Protein AF-A0A7X8DSH7-F1 (afdb_monomer_lite)

pLDDT: mean 78.54, std 23.33, range [28.12, 97.62]

Foldseek 3Di:
DPVVVVVVVVVVVVLVVVCVVQVAWDWDDDPPDTDTDGPSVVVVVVVVVVVVVVCVVVVVVVVVVVVVVVVVVVVVVVVVVVVVVVVVVVVVVVVVDPDDDDDDDPDDDDDDDDDDDDDDDDDDDD

Secondary structure (DSSP, 8-state):
--HHHHHHHHHHHHHHHHHHHT--EEEEEETTEEEEEEHHHHHHHHHHHHHHHHHHHHHHHHHHHHHHHHHHHHHHHHHHHHHHHHHHHHHHHHHHS---S-------------------------

Sequence (126 aa):
MNKKIILLLLFALFIAIFSIQNASPVLIRLLFWDFEIYLVLIVLGAIVFGAILMALVTSLSSFRLNKEIRMEKKEKEELLNEVEELKVLLAKYREETPASAEEEKVNENDSTEDSNTSEQELKEEE

Structure (mmCIF, N/CA/C/O backbone):
data_AF-A0A7X8DSH7-F1
#
_entry.id   AF-A0A7X8DSH7-F1
#
loop_
_atom_site.group_PDB
_atom_site.id
_atom_site.type_symbol
_atom_site.label_atom_id
_atom_site.label_alt_id
_atom_site.label_comp_id
_atom_site.label_asym_id
_atom_site.label_entity_id
_atom_site.label_seq_id
_atom_site.pdbx_PDB_ins_code
_atom_site.Cartn_x
_atom_site.Cartn_y
_atom_site.Cartn_z
_atom_site.occupancy
_atom_site.B_iso_or_equiv
_atom_site.auth_seq_id
_atom_site.auth_comp_id
_atom_site.auth_asym_id
_atom_site.auth_atom_id
_atom_site.pdbx_PDB_model_num
ATOM 1 N N . MET A 1 1 ? 14.515 -20.299 13.611 1.00 68.06 1 MET A N 1
ATOM 2 C CA . MET A 1 1 ? 14.983 -19.494 12.459 1.00 68.06 1 MET A CA 1
ATOM 3 C C . MET A 1 1 ? 13.812 -18.694 11.904 1.00 68.06 1 MET A C 1
ATOM 5 O O . MET A 1 1 ? 12.765 -19.280 11.644 1.00 68.06 1 MET A O 1
ATOM 9 N N . ASN A 1 2 ? 13.955 -17.376 11.757 1.00 85.25 2 ASN A N 1
ATOM 10 C CA . ASN A 1 2 ? 12.883 -16.499 11.279 1.00 85.25 2 ASN A CA 1
ATOM 11 C C . ASN A 1 2 ? 12.660 -16.717 9.779 1.00 85.25 2 ASN A C 1
ATOM 13 O O . ASN A 1 2 ? 13.209 -15.990 8.956 1.00 85.25 2 ASN A O 1
ATOM 17 N N . LYS A 1 3 ? 11.847 -17.721 9.424 1.00 92.31 3 LYS A N 1
ATOM 18 C CA . LYS A 1 3 ? 11.519 -18.071 8.029 1.00 92.31 3 LYS A CA 1
ATOM 19 C C . LYS A 1 3 ? 11.048 -16.852 7.223 1.00 92.31 3 LYS A C 1
ATOM 21 O O . LYS A 1 3 ? 11.354 -16.761 6.046 1.00 92.31 3 LYS A O 1
ATOM 26 N N . LYS A 1 4 ? 10.401 -15.883 7.887 1.00 94.06 4 LYS A N 1
ATOM 27 C CA . LYS A 1 4 ? 9.996 -14.584 7.326 1.00 94.06 4 LYS A CA 1
ATOM 28 C C . LYS A 1 4 ? 11.163 -13.801 6.715 1.00 94.06 4 LYS A C 1
ATOM 30 O O . LYS A 1 4 ? 11.017 -13.299 5.613 1.00 94.06 4 LYS A O 1
ATOM 35 N N . ILE A 1 5 ? 12.310 -13.729 7.399 1.00 94.94 5 ILE A N 1
ATOM 36 C CA . ILE A 1 5 ? 13.489 -12.989 6.914 1.00 94.94 5 ILE A CA 1
ATOM 37 C C . ILE A 1 5 ? 14.072 -13.681 5.682 1.00 94.94 5 ILE A C 1
ATOM 39 O O . ILE A 1 5 ? 14.347 -13.018 4.689 1.00 94.94 5 ILE A O 1
ATOM 43 N N . ILE A 1 6 ? 14.194 -15.014 5.723 1.00 95.38 6 ILE A N 1
ATOM 44 C CA . ILE A 1 6 ? 14.639 -15.804 4.567 1.00 95.38 6 ILE A CA 1
ATOM 45 C C . ILE A 1 6 ? 13.700 -15.574 3.371 1.00 95.38 6 ILE A C 1
ATOM 47 O O . ILE A 1 6 ? 14.176 -15.335 2.265 1.00 95.38 6 ILE A O 1
ATOM 51 N N . LEU A 1 7 ? 12.380 -15.595 3.591 1.00 95.38 7 LEU A N 1
ATOM 52 C CA . LEU A 1 7 ? 11.387 -15.357 2.539 1.00 95.38 7 LEU A CA 1
ATOM 53 C C . LEU A 1 7 ? 11.499 -13.942 1.954 1.00 95.38 7 LEU A C 1
ATOM 55 O O . LEU A 1 7 ? 11.441 -13.775 0.740 1.00 95.38 7 LEU A O 1
ATOM 59 N N . LEU A 1 8 ? 11.691 -12.933 2.811 1.00 95.56 8 LEU A N 1
ATOM 60 C CA . LEU A 1 8 ? 11.835 -11.536 2.399 1.00 95.56 8 LEU A CA 1
ATOM 61 C C . LEU A 1 8 ? 13.098 -11.330 1.560 1.00 95.56 8 LEU A C 1
ATOM 63 O O . LEU A 1 8 ? 13.069 -10.612 0.568 1.00 95.56 8 LEU A O 1
ATOM 67 N N . LEU A 1 9 ? 14.194 -11.988 1.942 1.00 95.56 9 LEU A N 1
ATOM 68 C CA . LEU A 1 9 ? 15.464 -11.925 1.228 1.00 95.56 9 LEU A CA 1
ATOM 69 C C . LEU A 1 9 ? 15.364 -12.614 -0.137 1.00 95.56 9 LEU A C 1
ATOM 71 O O . LEU A 1 9 ? 15.822 -12.063 -1.134 1.00 95.56 9 LEU A O 1
ATOM 75 N N . LEU A 1 10 ? 14.696 -13.770 -0.204 1.00 96.62 10 LEU A N 1
ATOM 76 C CA . LEU A 1 10 ? 14.429 -14.459 -1.467 1.00 96.62 10 LEU A CA 1
ATOM 77 C C . LEU A 1 10 ? 13.544 -13.613 -2.396 1.00 96.62 10 LEU A C 1
ATOM 79 O O . LEU A 1 10 ? 13.803 -13.521 -3.594 1.00 96.62 10 LEU A O 1
ATOM 83 N N . PHE A 1 11 ? 12.532 -12.948 -1.841 1.00 95.06 11 PHE A N 1
ATOM 84 C CA . PHE A 1 11 ? 11.664 -12.043 -2.589 1.00 95.06 11 PHE A CA 1
ATOM 85 C C . PHE A 1 11 ? 12.406 -10.790 -3.078 1.00 95.06 11 PHE A C 1
ATOM 87 O O . PHE A 1 11 ? 12.270 -10.404 -4.237 1.00 95.06 11 PHE A O 1
ATOM 94 N N . ALA A 1 12 ? 13.249 -10.186 -2.237 1.00 94.88 12 ALA A N 1
ATOM 95 C CA . ALA A 1 12 ? 14.094 -9.061 -2.629 1.00 94.88 12 ALA A CA 1
ATOM 96 C C . ALA A 1 12 ? 15.070 -9.450 -3.751 1.00 94.88 12 ALA A C 1
ATOM 98 O O . ALA A 1 12 ? 15.243 -8.691 -4.704 1.00 94.88 12 ALA A O 1
ATOM 99 N N . LEU A 1 13 ? 15.651 -10.654 -3.685 1.00 96.94 13 LEU A N 1
ATOM 100 C CA . LEU A 1 13 ? 16.495 -11.196 -4.749 1.00 96.94 13 LEU A CA 1
ATOM 101 C C . LEU A 1 13 ? 15.713 -11.352 -6.062 1.00 96.94 13 LEU A C 1
ATOM 103 O O . LEU A 1 13 ? 16.207 -10.963 -7.118 1.00 96.94 13 LEU A O 1
ATOM 107 N N . PHE A 1 14 ? 14.480 -11.862 -6.001 1.00 95.62 14 PHE A N 1
ATOM 108 C CA . PHE A 1 14 ? 13.603 -11.966 -7.169 1.00 95.62 14 PHE A CA 1
ATOM 109 C C . PHE A 1 14 ? 13.317 -10.595 -7.799 1.00 95.62 14 PHE A C 1
ATOM 111 O O . PHE A 1 14 ? 13.472 -10.436 -9.009 1.00 95.62 14 PHE A O 1
ATOM 118 N N . ILE A 1 15 ? 12.979 -9.584 -6.989 1.00 93.00 15 ILE A N 1
ATOM 119 C CA . ILE A 1 15 ? 12.771 -8.206 -7.466 1.00 93.00 15 ILE A CA 1
ATOM 120 C C . ILE A 1 15 ? 14.043 -7.648 -8.109 1.00 93.00 15 ILE A C 1
ATOM 122 O O . ILE A 1 15 ? 13.961 -6.997 -9.150 1.00 93.00 15 ILE A O 1
ATOM 126 N N . ALA A 1 16 ? 15.217 -7.895 -7.525 1.00 93.69 16 ALA A N 1
ATOM 127 C CA . ALA A 1 16 ? 16.485 -7.427 -8.078 1.00 93.69 16 ALA A CA 1
ATOM 128 C C . ALA A 1 16 ? 16.757 -8.033 -9.463 1.00 93.69 16 ALA A C 1
ATOM 130 O O . ALA A 1 16 ? 17.064 -7.304 -10.406 1.00 93.69 16 ALA A O 1
ATOM 131 N N . ILE A 1 17 ? 16.566 -9.348 -9.614 1.00 95.81 17 ILE A N 1
ATOM 132 C CA . ILE A 1 17 ? 16.703 -10.041 -10.903 1.00 95.81 17 ILE A CA 1
ATOM 133 C C . ILE A 1 17 ? 15.696 -9.488 -11.917 1.00 95.81 17 ILE A C 1
ATOM 135 O O . ILE A 1 17 ? 16.077 -9.148 -13.037 1.00 95.81 17 ILE A O 1
ATOM 139 N N . PHE A 1 18 ? 14.430 -9.343 -11.517 1.00 92.19 18 PHE A N 1
ATOM 140 C CA . PHE A 1 18 ? 13.381 -8.759 -12.352 1.00 92.19 18 PHE A CA 1
ATOM 141 C C . PHE A 1 18 ? 13.748 -7.348 -12.825 1.00 92.19 18 PHE A C 1
ATOM 143 O O . PHE A 1 18 ? 13.582 -7.030 -14.002 1.00 92.19 18 PHE A O 1
ATOM 150 N N . SER A 1 19 ? 14.294 -6.526 -11.926 1.00 91.50 19 SER A N 1
ATOM 151 C CA . SER A 1 19 ? 14.699 -5.149 -12.212 1.00 91.50 19 SER A CA 1
ATOM 152 C C . SER A 1 19 ? 15.832 -5.093 -13.229 1.00 91.50 19 SER A C 1
ATOM 154 O O . SER A 1 19 ? 15.770 -4.285 -14.144 1.00 91.50 19 SER A O 1
ATOM 156 N N . ILE A 1 20 ? 16.837 -5.966 -13.101 1.00 94.31 20 ILE A N 1
ATOM 157 C CA . ILE A 1 20 ? 17.971 -6.038 -14.034 1.00 94.31 20 ILE A CA 1
ATOM 158 C C . ILE A 1 20 ? 17.504 -6.493 -15.421 1.00 94.31 20 ILE A C 1
ATOM 160 O O . ILE A 1 20 ? 17.882 -5.893 -16.422 1.00 94.31 20 ILE A O 1
ATOM 164 N N . GLN A 1 21 ? 16.667 -7.531 -15.493 1.00 93.56 21 GLN A N 1
ATOM 165 C CA . GLN A 1 21 ? 16.182 -8.058 -16.775 1.00 93.56 21 GLN A CA 1
ATOM 166 C C . GLN A 1 21 ? 15.245 -7.085 -17.500 1.00 93.56 21 GLN A C 1
ATOM 168 O O . GLN A 1 21 ? 15.208 -7.071 -18.725 1.00 93.56 21 GLN A O 1
ATOM 173 N N . ASN A 1 22 ? 14.515 -6.257 -16.752 1.00 91.25 22 ASN A N 1
ATOM 174 C CA . ASN A 1 22 ? 13.585 -5.262 -17.284 1.00 91.25 22 ASN A CA 1
ATOM 175 C C . ASN A 1 22 ? 14.128 -3.832 -17.125 1.00 91.25 22 ASN A C 1
ATOM 177 O O . ASN A 1 22 ? 13.353 -2.875 -17.063 1.00 91.25 22 ASN A O 1
ATOM 181 N N . ALA A 1 23 ? 15.455 -3.667 -17.081 1.00 90.19 23 ALA A N 1
ATOM 182 C CA . ALA A 1 23 ? 16.135 -2.371 -17.009 1.00 90.19 23 ALA A CA 1
ATOM 183 C C . ALA A 1 23 ? 16.130 -1.632 -18.361 1.00 90.19 23 ALA A C 1
ATOM 185 O O . ALA A 1 23 ? 17.067 -0.912 -18.694 1.00 90.19 23 ALA A O 1
ATOM 186 N N . SER A 1 24 ? 15.085 -1.816 -19.163 1.00 92.31 24 SER A N 1
ATOM 187 C CA . SER A 1 24 ? 14.894 -1.090 -20.411 1.00 92.31 24 SER A CA 1
ATOM 188 C C . SER A 1 24 ? 13.970 0.102 -20.157 1.00 92.31 24 SER A C 1
ATOM 190 O O . SER A 1 24 ? 12.873 -0.087 -19.618 1.00 92.31 24 SER A O 1
ATOM 192 N N . PRO A 1 25 ? 14.397 1.330 -20.494 1.00 91.81 25 PRO A N 1
ATOM 193 C CA . PRO A 1 25 ? 13.535 2.495 -20.384 1.00 91.81 25 PRO A CA 1
ATOM 194 C C . PRO A 1 25 ? 12.387 2.381 -21.390 1.00 91.81 25 PRO A C 1
ATOM 196 O O . PRO A 1 25 ? 12.571 1.930 -22.522 1.00 91.81 25 PRO A O 1
ATOM 199 N N . VAL A 1 26 ? 11.192 2.777 -20.962 1.00 91.19 26 VAL A N 1
ATOM 200 C CA . VAL A 1 26 ? 9.987 2.807 -21.792 1.00 91.19 26 VAL A CA 1
ATOM 201 C C . VAL A 1 26 ? 9.493 4.247 -21.867 1.00 91.19 26 VAL A C 1
ATOM 203 O O . VAL A 1 26 ? 9.412 4.941 -20.851 1.00 91.19 26 VAL A O 1
ATOM 206 N N . LEU A 1 27 ? 9.158 4.686 -23.081 1.00 93.88 27 LEU A N 1
ATOM 207 C CA . LEU A 1 27 ? 8.509 5.970 -23.336 1.00 93.88 27 LEU A CA 1
ATOM 208 C C . LEU A 1 27 ? 7.066 5.921 -22.851 1.00 93.88 27 LEU A C 1
ATOM 210 O O . LEU A 1 27 ? 6.271 5.104 -23.322 1.00 93.88 27 LEU A O 1
ATOM 214 N N . ILE A 1 28 ? 6.717 6.829 -21.949 1.00 91.06 28 ILE A N 1
ATOM 215 C CA . ILE A 1 28 ? 5.352 6.971 -21.456 1.00 91.06 28 ILE A CA 1
ATOM 216 C C . ILE A 1 28 ? 4.828 8.344 -21.794 1.00 91.06 28 ILE A C 1
ATOM 218 O O . ILE A 1 28 ? 5.480 9.350 -21.531 1.00 91.06 28 ILE A O 1
ATOM 222 N N . ARG A 1 29 ? 3.606 8.343 -22.326 1.00 92.12 29 ARG A N 1
ATOM 223 C CA . ARG A 1 29 ? 2.831 9.538 -22.623 1.00 92.12 29 ARG A CA 1
ATOM 224 C C . ARG A 1 29 ? 1.692 9.654 -21.618 1.00 92.12 29 ARG A C 1
ATOM 226 O O . ARG A 1 29 ? 0.724 8.897 -21.680 1.00 92.12 29 ARG A O 1
ATOM 233 N N . LEU A 1 30 ? 1.823 10.567 -20.663 1.00 90.94 30 LEU A N 1
ATOM 234 C CA . LEU A 1 30 ? 0.805 10.881 -19.662 1.00 90.94 30 LEU A CA 1
ATOM 235 C C . LEU A 1 30 ? 0.109 12.187 -20.033 1.00 90.94 30 LEU A C 1
ATOM 237 O O . LEU A 1 30 ? 0.629 13.258 -19.737 1.00 90.94 30 LEU A O 1
ATOM 241 N N . LEU A 1 31 ? -1.083 12.094 -20.628 1.00 93.88 31 LEU A N 1
ATOM 242 C CA . LEU A 1 31 ? -1.908 13.221 -21.097 1.00 93.88 31 LEU A CA 1
ATOM 243 C C . LEU A 1 31 ? -1.163 14.182 -22.047 1.00 93.88 31 LEU A C 1
ATOM 245 O O . LEU A 1 31 ? -1.380 14.126 -23.252 1.00 93.88 31 LEU A O 1
ATOM 249 N N . PHE A 1 32 ? -0.303 15.050 -21.507 1.00 95.19 32 PHE A N 1
ATOM 250 C CA . PHE A 1 32 ? 0.493 16.052 -22.229 1.00 95.19 32 PHE A CA 1
ATOM 251 C C . PHE A 1 32 ? 2.002 15.949 -21.965 1.00 95.19 32 PHE A C 1
ATOM 253 O O . PHE A 1 32 ? 2.760 16.806 -22.414 1.00 95.19 32 PHE A O 1
ATOM 260 N N . TRP A 1 33 ? 2.443 14.950 -21.202 1.00 93.88 33 TRP A N 1
ATOM 261 C CA . TRP A 1 33 ? 3.839 14.780 -20.826 1.00 93.88 33 TRP A CA 1
ATOM 262 C C . TRP A 1 33 ? 4.424 13.487 -21.368 1.00 93.88 33 TRP A C 1
ATOM 264 O O . TRP A 1 33 ? 3.822 12.427 -21.212 1.00 93.88 33 TRP A O 1
ATOM 274 N N . ASP A 1 34 ? 5.638 13.588 -21.900 1.00 93.50 34 ASP A N 1
ATOM 275 C CA . ASP A 1 34 ? 6.408 12.459 -22.401 1.00 93.50 34 ASP A CA 1
ATOM 276 C C . ASP A 1 34 ? 7.685 12.317 -21.567 1.00 93.50 34 ASP A C 1
ATOM 278 O O . ASP A 1 34 ? 8.490 13.247 -21.488 1.00 93.50 34 ASP A O 1
ATOM 282 N N . PHE A 1 35 ? 7.874 11.157 -20.939 1.00 92.00 35 PHE A N 1
ATOM 283 C CA . PHE A 1 35 ? 9.079 10.851 -20.168 1.00 92.00 35 PHE A CA 1
ATOM 284 C C . PHE A 1 35 ? 9.531 9.411 -20.406 1.00 92.00 35 PHE A C 1
ATOM 286 O O . PHE A 1 35 ? 8.713 8.510 -20.604 1.00 92.00 35 PHE A O 1
ATOM 293 N N . GLU A 1 36 ? 10.843 9.192 -20.345 1.00 94.12 36 GLU A N 1
ATOM 294 C CA . GLU A 1 36 ? 11.452 7.865 -20.409 1.00 94.12 36 GLU A CA 1
ATOM 295 C C . GLU A 1 36 ? 11.793 7.396 -18.999 1.00 94.12 36 GLU A C 1
ATOM 297 O O . GLU A 1 36 ? 12.597 8.011 -18.296 1.00 94.12 36 GLU A O 1
ATOM 302 N N . ILE A 1 37 ? 11.167 6.307 -18.562 1.00 92.06 37 ILE A N 1
ATOM 303 C CA . ILE A 1 37 ? 11.399 5.738 -17.235 1.00 92.06 37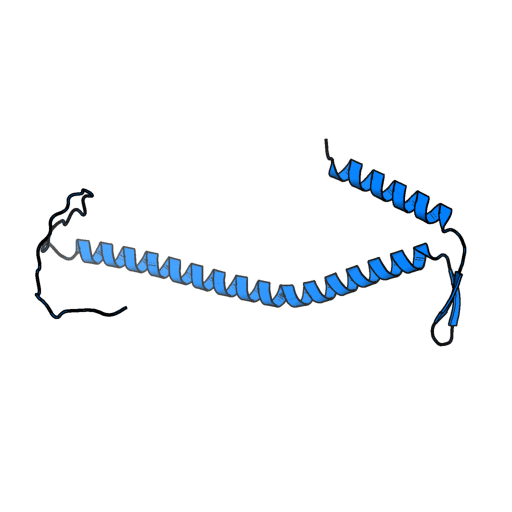 ILE A CA 1
ATOM 304 C C . ILE A 1 37 ? 11.411 4.211 -17.308 1.00 92.06 37 ILE A C 1
ATOM 306 O O . ILE A 1 37 ? 10.797 3.601 -18.183 1.00 92.06 37 ILE A O 1
ATOM 310 N N . TYR A 1 38 ? 12.128 3.575 -16.385 1.00 93.31 38 TYR A N 1
ATOM 311 C CA . TYR A 1 38 ? 12.153 2.119 -16.274 1.00 93.31 38 TYR A CA 1
ATOM 312 C C . TYR A 1 38 ? 10.797 1.566 -15.831 1.00 93.31 38 TYR A C 1
ATOM 314 O O . TYR A 1 38 ? 10.189 2.076 -14.884 1.00 93.31 38 TYR A O 1
ATOM 322 N N . LEU A 1 39 ? 10.372 0.461 -16.454 1.00 91.50 39 LEU A N 1
ATOM 323 C CA . LEU A 1 39 ? 9.076 -0.168 -16.185 1.00 91.50 39 LEU A CA 1
ATOM 324 C C . LEU A 1 39 ? 8.875 -0.501 -14.699 1.00 91.50 39 LEU A C 1
ATOM 326 O O . LEU A 1 39 ? 7.810 -0.268 -14.126 1.00 91.50 39 LEU A O 1
ATOM 330 N N . VAL A 1 40 ? 9.930 -1.002 -14.055 1.00 92.62 40 VAL A N 1
ATOM 331 C CA . VAL A 1 40 ? 9.899 -1.395 -12.643 1.00 92.62 40 VAL A CA 1
ATOM 332 C C . VAL A 1 40 ? 9.571 -0.230 -11.706 1.00 92.62 40 VAL A C 1
ATOM 334 O O . VAL A 1 40 ? 8.844 -0.424 -10.734 1.00 92.62 40 VAL A O 1
ATOM 337 N N . LEU A 1 41 ? 10.035 0.988 -12.008 1.00 92.12 41 LEU A N 1
ATOM 338 C CA . LEU A 1 41 ? 9.772 2.161 -11.170 1.00 92.12 41 LEU A CA 1
ATOM 339 C C . LEU A 1 41 ? 8.296 2.551 -11.201 1.00 92.12 41 LEU A C 1
ATOM 341 O O . LEU A 1 41 ? 7.751 2.963 -10.181 1.00 92.12 41 LEU A O 1
ATOM 345 N N . ILE A 1 42 ? 7.633 2.368 -12.341 1.00 91.19 42 ILE A N 1
ATOM 346 C CA . ILE A 1 42 ? 6.202 2.647 -12.484 1.00 91.19 42 ILE A CA 1
ATOM 347 C C . ILE A 1 42 ? 5.389 1.642 -11.679 1.00 91.19 42 ILE A C 1
ATOM 349 O O . ILE A 1 42 ? 4.498 2.033 -10.931 1.00 91.19 42 ILE A O 1
ATOM 353 N N . VAL A 1 43 ? 5.706 0.350 -11.806 1.00 91.81 43 VAL A N 1
ATOM 354 C CA . VAL A 1 43 ? 5.000 -0.713 -11.080 1.00 91.81 43 VAL A CA 1
ATOM 355 C C . VAL A 1 43 ? 5.180 -0.536 -9.573 1.00 91.81 43 VAL A C 1
ATOM 357 O O . VAL A 1 43 ? 4.197 -0.550 -8.835 1.00 91.81 43 VAL A O 1
ATOM 360 N N . LEU A 1 44 ? 6.412 -0.301 -9.109 1.00 93.62 44 LEU A N 1
ATOM 361 C CA . LEU A 1 44 ? 6.679 -0.025 -7.696 1.00 93.62 44 LEU A CA 1
ATOM 362 C C . LEU A 1 44 ? 5.964 1.243 -7.224 1.00 93.62 44 LEU A C 1
ATOM 364 O O . LEU A 1 44 ? 5.338 1.225 -6.167 1.00 93.62 44 LEU A O 1
ATOM 368 N N . GLY A 1 45 ? 5.999 2.315 -8.018 1.00 94.62 45 GLY A N 1
ATOM 369 C CA . GLY A 1 45 ? 5.286 3.556 -7.727 1.00 94.62 45 GLY A CA 1
ATOM 370 C C . GLY A 1 45 ? 3.780 3.340 -7.579 1.00 94.62 45 GLY A C 1
ATOM 371 O O . GLY A 1 45 ? 3.193 3.803 -6.606 1.00 94.62 45 GLY A O 1
ATOM 372 N N . ALA A 1 46 ? 3.162 2.575 -8.480 1.00 94.94 46 ALA A N 1
ATOM 373 C CA . ALA A 1 46 ? 1.740 2.247 -8.427 1.00 94.94 46 ALA A CA 1
ATOM 374 C C . ALA A 1 46 ? 1.378 1.394 -7.201 1.00 94.94 46 ALA A C 1
ATOM 376 O O . ALA A 1 46 ? 0.374 1.668 -6.546 1.00 94.94 46 ALA A O 1
ATOM 377 N N . ILE A 1 47 ? 2.204 0.401 -6.851 1.00 96.25 47 ILE A N 1
ATOM 378 C CA . ILE A 1 47 ? 2.005 -0.428 -5.651 1.00 96.25 47 ILE A CA 1
ATOM 379 C C . ILE A 1 47 ? 2.089 0.432 -4.388 1.00 96.25 47 ILE A C 1
ATOM 381 O O . ILE A 1 47 ? 1.209 0.352 -3.532 1.00 96.25 47 ILE A O 1
ATOM 385 N N . VAL A 1 48 ? 3.121 1.273 -4.277 1.00 97.44 48 VAL A N 1
ATOM 386 C CA . VAL A 1 48 ? 3.297 2.178 -3.133 1.00 97.44 48 VAL A CA 1
ATOM 387 C C . VAL A 1 48 ? 2.130 3.156 -3.045 1.00 97.44 48 VAL A C 1
ATOM 389 O O . VAL A 1 48 ? 1.559 3.330 -1.972 1.00 97.44 48 VAL A O 1
ATOM 392 N N . PHE A 1 49 ? 1.722 3.749 -4.166 1.00 97.62 49 PHE A N 1
ATOM 393 C CA . PHE A 1 49 ? 0.587 4.663 -4.209 1.00 97.62 49 PHE A CA 1
ATOM 394 C C . PHE A 1 49 ? -0.720 3.970 -3.802 1.00 97.62 49 PHE A C 1
ATOM 396 O O . PHE A 1 49 ? -1.464 4.494 -2.975 1.00 97.62 49 PHE A O 1
ATOM 403 N N . GLY A 1 50 ? -0.967 2.754 -4.294 1.00 97.38 50 GLY A N 1
ATOM 404 C CA . GLY A 1 50 ? -2.103 1.930 -3.885 1.00 97.38 50 GLY A CA 1
ATOM 405 C C . GLY A 1 50 ? -2.087 1.599 -2.390 1.00 97.38 50 GLY A C 1
ATOM 406 O O . GLY A 1 50 ? -3.116 1.724 -1.729 1.00 97.38 50 GLY A O 1
ATOM 407 N N . ALA A 1 51 ? -0.926 1.255 -1.828 1.00 97.44 51 ALA A N 1
ATOM 408 C CA . ALA A 1 51 ? -0.773 0.999 -0.396 1.00 97.44 51 ALA A CA 1
ATOM 409 C C . ALA A 1 51 ? -1.051 2.253 0.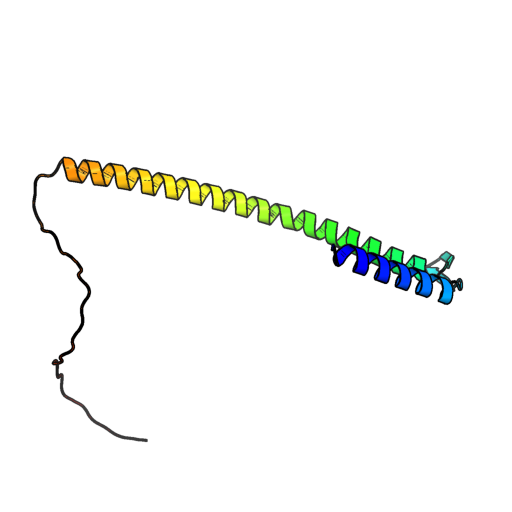449 1.00 97.44 51 ALA A C 1
ATOM 411 O O . ALA A 1 51 ? -1.717 2.160 1.479 1.00 97.44 51 ALA A O 1
ATOM 412 N N . ILE A 1 52 ? -0.602 3.429 -0.004 1.00 97.62 52 ILE A N 1
ATOM 413 C CA . ILE A 1 52 ? -0.905 4.713 0.641 1.00 97.62 52 ILE A CA 1
ATOM 414 C C . ILE A 1 52 ? -2.412 4.977 0.608 1.00 97.62 52 ILE A C 1
ATOM 416 O O . ILE A 1 52 ? -3.000 5.258 1.650 1.00 97.62 52 ILE A O 1
ATOM 420 N N . LEU A 1 53 ? -3.059 4.844 -0.554 1.00 96.75 53 LEU A N 1
ATOM 421 C CA . LEU A 1 53 ? -4.509 5.021 -0.673 1.00 96.75 53 LEU A CA 1
ATOM 422 C C . LEU A 1 53 ? -5.272 4.052 0.236 1.00 96.75 53 LEU A C 1
ATOM 424 O O . LEU A 1 53 ? -6.186 4.463 0.949 1.00 96.75 53 LEU A O 1
ATOM 428 N N . MET A 1 54 ? -4.868 2.782 0.265 1.00 96.19 54 MET A N 1
ATOM 429 C CA . MET A 1 54 ? -5.475 1.770 1.125 1.00 96.19 54 MET A CA 1
ATOM 430 C C . MET A 1 54 ? -5.298 2.107 2.608 1.00 96.19 54 MET A C 1
ATOM 432 O O . MET A 1 54 ? -6.252 1.985 3.377 1.00 96.19 54 MET A O 1
ATOM 436 N N . ALA A 1 55 ? -4.118 2.583 3.013 1.00 94.50 55 ALA A N 1
ATOM 437 C CA . ALA A 1 55 ? -3.861 3.032 4.377 1.00 94.50 55 ALA A CA 1
ATOM 438 C C . ALA A 1 55 ? -4.736 4.237 4.754 1.00 94.50 55 ALA A C 1
ATOM 440 O O . ALA A 1 55 ? -5.318 4.246 5.838 1.00 94.50 55 ALA A O 1
ATOM 441 N N . LEU A 1 56 ? -4.897 5.213 3.854 1.00 94.38 56 LEU A N 1
ATOM 442 C CA . LEU A 1 56 ? -5.760 6.376 4.077 1.00 94.38 56 LEU A CA 1
ATOM 443 C C . LEU A 1 56 ? -7.229 5.965 4.251 1.00 94.38 56 LEU A C 1
ATOM 445 O O . LEU A 1 56 ? -7.857 6.339 5.241 1.00 94.38 56 LEU A O 1
ATOM 449 N N . VAL A 1 57 ? -7.765 5.144 3.344 1.00 93.25 57 VAL A N 1
ATOM 450 C CA . VAL A 1 57 ? -9.152 4.650 3.422 1.00 93.25 57 VAL A CA 1
ATOM 451 C C . VAL A 1 57 ? -9.374 3.831 4.698 1.00 93.25 57 VAL A C 1
ATOM 453 O O . VAL A 1 57 ? -10.350 4.045 5.420 1.00 93.25 57 VAL A O 1
ATOM 456 N N . THR A 1 58 ? -8.438 2.938 5.025 1.00 91.62 58 THR A N 1
ATOM 457 C CA . THR A 1 58 ? -8.511 2.096 6.229 1.00 91.62 58 THR A CA 1
ATOM 458 C C . THR A 1 58 ? -8.450 2.937 7.502 1.00 91.62 58 THR A C 1
ATOM 460 O O . THR A 1 58 ? -9.213 2.695 8.439 1.00 91.62 58 THR A O 1
ATOM 463 N N . SER A 1 59 ? -7.592 3.960 7.539 1.00 89.44 59 SER A N 1
ATOM 464 C CA . SER A 1 59 ? -7.461 4.868 8.682 1.00 89.44 59 SER A CA 1
ATOM 465 C C . SER A 1 59 ? -8.768 5.608 8.972 1.00 89.44 59 SER A C 1
ATOM 467 O O . SER A 1 59 ? -9.157 5.734 10.133 1.00 89.44 59 SER A O 1
ATOM 469 N N . LEU A 1 60 ? -9.478 6.061 7.934 1.00 86.44 60 LEU A N 1
ATOM 470 C CA . LEU A 1 60 ? -10.774 6.726 8.093 1.00 86.44 60 LEU A CA 1
ATOM 471 C C . LEU A 1 60 ? -11.854 5.765 8.618 1.00 86.44 60 LEU A C 1
ATOM 473 O O . LEU A 1 60 ? -12.609 6.125 9.522 1.00 86.44 60 LE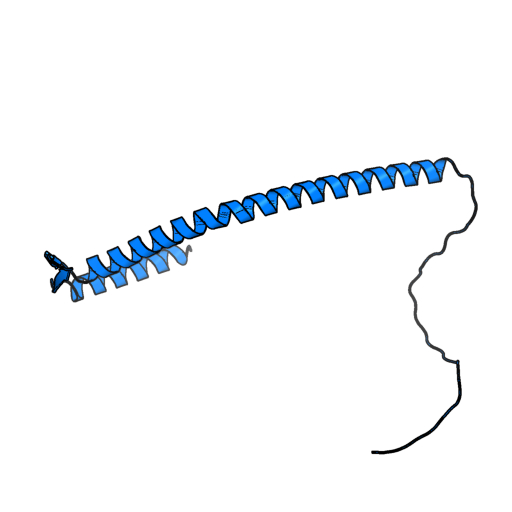U A O 1
ATOM 477 N N . SER A 1 61 ? -11.907 4.530 8.109 1.00 81.19 61 SER A N 1
ATOM 478 C CA . SER A 1 61 ? -12.880 3.523 8.565 1.00 81.19 61 SER A CA 1
ATOM 479 C C . SER A 1 61 ? -12.626 3.070 10.006 1.00 81.19 61 SER A C 1
ATOM 481 O O . SER A 1 61 ? -13.562 2.887 10.786 1.00 81.19 61 SER A O 1
ATOM 483 N N . SER A 1 62 ? -11.355 2.953 10.394 1.00 80.31 62 SER A N 1
ATOM 484 C CA . SER A 1 62 ? -10.946 2.520 11.735 1.00 80.31 62 SER A CA 1
ATOM 485 C C . SER A 1 62 ? -11.462 3.450 12.834 1.00 80.31 62 SER A C 1
ATOM 487 O O . SER A 1 62 ? -11.706 3.008 13.954 1.00 80.31 62 SER A O 1
ATOM 489 N N . PHE A 1 63 ? -11.691 4.731 12.532 1.00 77.88 63 PHE A N 1
ATOM 490 C CA . PHE A 1 63 ? -12.225 5.683 13.505 1.00 77.88 63 PHE A CA 1
ATOM 491 C C . PHE A 1 63 ? -13.661 5.353 13.941 1.00 77.88 63 PHE A C 1
ATOM 493 O O . PHE A 1 63 ? -13.994 5.497 15.118 1.00 77.88 63 PHE A O 1
ATOM 500 N N . ARG A 1 64 ? -14.506 4.872 13.019 1.00 79.88 64 ARG A N 1
ATOM 501 C CA . ARG A 1 64 ? -15.889 4.474 13.332 1.00 79.88 64 ARG A CA 1
ATOM 502 C C . ARG A 1 64 ? -15.918 3.208 14.180 1.00 79.88 64 ARG A C 1
ATOM 504 O O . ARG A 1 64 ? -16.536 3.222 15.240 1.00 79.88 64 ARG A O 1
ATOM 511 N N . LEU A 1 65 ? -15.160 2.189 13.772 1.00 80.31 65 LEU A N 1
ATOM 512 C CA . LEU A 1 65 ? -15.033 0.939 14.527 1.00 80.31 65 LEU A CA 1
ATOM 513 C C . LEU A 1 65 ? -14.495 1.193 15.940 1.00 80.31 65 LEU A C 1
ATOM 515 O O . LEU A 1 65 ? -15.031 0.684 16.914 1.00 80.31 65 LEU A O 1
ATOM 519 N N . ASN A 1 66 ? -13.478 2.046 16.084 1.00 84.44 66 ASN A N 1
ATOM 520 C CA . ASN A 1 66 ? -12.929 2.379 17.400 1.00 84.44 66 ASN A CA 1
ATOM 521 C C . ASN A 1 66 ? -13.934 3.109 18.304 1.00 84.44 66 ASN A C 1
ATOM 523 O O . ASN A 1 66 ? -13.850 2.986 19.527 1.00 84.44 66 ASN A O 1
ATOM 527 N N . LYS A 1 67 ? -14.867 3.881 17.734 1.00 84.94 67 LYS A N 1
ATOM 528 C CA . LYS A 1 67 ? -15.937 4.533 18.498 1.00 84.94 67 LYS A CA 1
ATOM 529 C C . LYS A 1 67 ? -16.971 3.513 18.970 1.00 84.94 67 LYS A C 1
ATOM 531 O O . LYS A 1 67 ? -17.346 3.555 20.135 1.00 84.94 67 LYS A O 1
ATOM 536 N N . GLU A 1 68 ? -17.383 2.604 18.097 1.00 87.75 68 GLU A N 1
ATOM 537 C CA . GLU A 1 68 ? -18.322 1.524 18.416 1.00 87.75 68 GLU A CA 1
ATOM 538 C C . GLU A 1 68 ? -17.758 0.600 19.500 1.00 87.75 68 GLU A C 1
ATOM 540 O O . GLU A 1 68 ? -18.371 0.460 20.551 1.00 87.75 68 GLU A O 1
ATOM 545 N N . ILE A 1 69 ? -16.501 0.163 19.358 1.00 90.75 69 ILE A N 1
ATOM 546 C CA . ILE A 1 69 ? -15.780 -0.615 20.381 1.00 90.75 69 ILE A CA 1
ATOM 547 C C . ILE A 1 69 ? -15.753 0.108 21.735 1.00 90.75 69 ILE A C 1
ATOM 549 O O . ILE A 1 69 ? -15.809 -0.526 22.787 1.00 90.75 69 ILE A O 1
ATOM 553 N N . ARG A 1 70 ? -15.627 1.441 21.749 1.00 88.50 70 ARG A N 1
ATOM 554 C CA . ARG A 1 70 ? -15.657 2.219 22.998 1.00 88.50 70 ARG A CA 1
ATOM 555 C C . ARG A 1 70 ? -17.052 2.288 23.613 1.00 88.50 70 ARG A C 1
ATOM 557 O O . ARG A 1 70 ? -17.136 2.310 24.836 1.00 88.50 70 ARG A O 1
ATOM 564 N N . MET A 1 71 ? -18.106 2.361 22.801 1.00 89.38 71 MET A N 1
ATOM 565 C CA . MET A 1 71 ? -19.487 2.369 23.292 1.00 89.38 71 MET A CA 1
ATOM 566 C C . MET A 1 71 ? -19.872 0.995 23.837 1.00 89.38 71 MET A C 1
ATOM 568 O O . MET A 1 71 ? -20.266 0.913 24.993 1.00 89.38 71 MET A O 1
ATOM 572 N N . GLU A 1 72 ? -19.623 -0.074 23.080 1.00 89.94 72 GLU A N 1
ATOM 573 C CA . GLU A 1 72 ? -19.882 -1.448 23.527 1.00 89.94 72 GLU A CA 1
ATOM 574 C C . GLU A 1 72 ? -19.110 -1.793 24.806 1.00 89.94 72 GLU A C 1
ATOM 576 O O . GLU A 1 72 ? -19.635 -2.443 25.707 1.00 89.94 72 GLU A O 1
ATOM 581 N N . LYS A 1 73 ? -17.856 -1.332 24.937 1.00 92.06 73 LYS A N 1
ATOM 582 C CA . LYS A 1 73 ? -17.088 -1.525 26.176 1.00 92.06 73 LYS A CA 1
ATOM 583 C C . LYS A 1 73 ? -17.713 -0.826 27.380 1.00 92.06 73 LYS A C 1
ATOM 585 O O . LYS A 1 73 ? -17.670 -1.400 28.462 1.00 92.06 73 LYS A O 1
ATOM 590 N N . LYS A 1 74 ? -18.256 0.382 27.201 1.00 91.88 74 LYS A N 1
ATOM 591 C CA . LYS A 1 74 ? -18.936 1.113 28.278 1.00 91.88 74 LYS A CA 1
ATOM 592 C C . LYS A 1 74 ? -20.232 0.431 28.687 1.00 91.88 74 LYS A C 1
ATOM 594 O O . LYS A 1 74 ? -20.427 0.199 29.868 1.00 91.88 74 LYS A O 1
ATOM 599 N N . GLU A 1 75 ? -21.059 0.053 27.718 1.00 93.50 75 GLU A N 1
ATOM 600 C CA . GLU A 1 75 ? -22.310 -0.665 27.979 1.00 93.50 75 GLU A CA 1
ATOM 601 C C . GLU A 1 75 ? -22.046 -1.985 28.711 1.00 93.50 75 GLU A C 1
ATOM 603 O O . GLU A 1 75 ? -22.701 -2.304 29.698 1.00 93.50 75 GLU A O 1
ATOM 608 N N . LYS A 1 76 ? -21.008 -2.721 28.298 1.00 93.56 76 LYS A N 1
ATOM 609 C CA . LYS A 1 76 ? -20.588 -3.936 28.996 1.00 93.56 76 LYS A CA 1
ATOM 610 C C . LYS A 1 76 ? -20.177 -3.669 30.446 1.00 93.56 76 LYS A C 1
ATOM 612 O O . LYS A 1 76 ? -20.472 -4.484 31.312 1.00 93.56 76 LYS A O 1
ATOM 617 N N . GLU A 1 77 ? -19.454 -2.584 30.706 1.00 94.75 77 GLU A N 1
ATOM 618 C CA . GLU A 1 77 ? -19.035 -2.209 32.060 1.00 94.75 77 GLU A CA 1
ATOM 619 C C . GLU A 1 77 ? -20.236 -1.810 32.930 1.00 94.75 77 GLU A C 1
ATOM 621 O O . GLU A 1 77 ? -20.342 -2.264 34.067 1.00 94.75 77 GLU A O 1
ATOM 626 N N . GLU A 1 78 ? -21.178 -1.043 32.380 1.00 93.50 78 GLU A N 1
ATOM 627 C CA . GLU A 1 78 ? -22.427 -0.662 33.050 1.00 93.50 78 GLU A CA 1
ATOM 628 C C . GLU A 1 78 ? -23.282 -1.890 33.395 1.00 93.50 78 GLU A C 1
ATOM 630 O O . GLU A 1 78 ? -23.655 -2.062 34.554 1.00 93.50 78 GLU A O 1
ATOM 635 N N . LEU A 1 79 ? -23.494 -2.801 32.440 1.00 93.44 79 LEU A N 1
ATOM 636 C CA . LEU A 1 79 ? -24.228 -4.050 32.667 1.00 93.44 79 LEU A CA 1
ATOM 637 C C . LEU A 1 79 ? -23.555 -4.944 33.717 1.00 93.44 79 LEU A C 1
ATOM 639 O O . LEU A 1 79 ? -24.239 -5.581 34.515 1.00 93.44 79 LEU A O 1
ATOM 643 N N . LEU A 1 80 ? -22.219 -5.016 33.735 1.00 93.94 80 LEU A N 1
ATOM 644 C CA . LEU A 1 80 ? -21.499 -5.784 34.755 1.00 93.94 80 LEU A CA 1
ATOM 645 C C . LEU A 1 80 ? -21.699 -5.192 36.153 1.00 93.94 80 LEU A C 1
ATOM 647 O O . LEU A 1 80 ? -21.923 -5.952 37.094 1.00 93.94 80 LEU A O 1
ATOM 651 N N . ASN A 1 81 ? -21.669 -3.865 36.280 1.00 93.25 81 ASN A N 1
ATOM 652 C CA . ASN A 1 81 ? -21.930 -3.186 37.548 1.00 93.25 81 ASN A CA 1
ATOM 653 C C . ASN A 1 81 ? -23.378 -3.395 38.017 1.00 93.25 81 ASN A C 1
ATOM 655 O O . ASN A 1 81 ? -23.598 -3.666 39.194 1.00 93.25 81 ASN A O 1
ATOM 659 N N . GLU A 1 82 ? -24.353 -3.340 37.108 1.00 93.31 82 GLU A N 1
ATOM 660 C CA . GLU A 1 82 ? -25.763 -3.590 37.432 1.00 93.31 82 GLU A CA 1
ATOM 661 C C . GLU A 1 82 ? -25.987 -5.037 37.897 1.00 93.31 82 GLU A C 1
ATOM 663 O O . GLU A 1 82 ? -26.666 -5.283 38.893 1.00 93.31 82 GLU A O 1
ATOM 668 N N . VAL A 1 83 ? -25.348 -6.012 37.239 1.00 93.19 83 VAL A N 1
ATOM 669 C CA . VAL A 1 83 ? -25.374 -7.421 37.663 1.00 93.19 83 VAL A CA 1
ATOM 670 C C . VAL A 1 83 ? -24.744 -7.607 39.048 1.00 93.19 83 VAL A C 1
ATOM 672 O O . VAL A 1 83 ? -25.245 -8.407 39.840 1.00 93.19 83 VAL A O 1
ATOM 675 N N . GLU A 1 84 ? -23.651 -6.907 39.352 1.00 93.62 84 GLU A N 1
ATOM 676 C CA . GLU A 1 84 ? -23.014 -6.922 40.675 1.00 93.62 84 GLU A CA 1
ATOM 677 C C . GLU A 1 84 ? -23.960 -6.349 41.745 1.00 93.62 84 GLU A C 1
ATOM 679 O O . GLU A 1 84 ? -24.199 -6.987 42.772 1.00 93.62 84 GLU A O 1
ATOM 684 N N . GLU A 1 85 ? -24.569 -5.191 41.482 1.00 92.12 85 GLU A N 1
ATOM 685 C CA . GLU A 1 85 ? -25.501 -4.521 42.393 1.00 92.12 85 GLU A CA 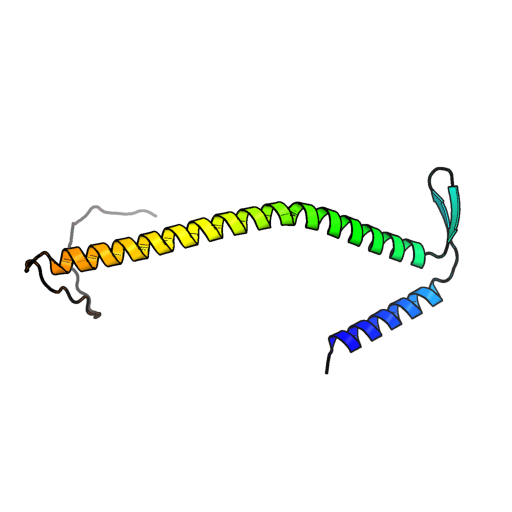1
ATOM 686 C C . GLU A 1 85 ? -26.751 -5.369 42.659 1.00 92.12 85 GLU A C 1
ATOM 688 O O . GLU A 1 85 ? -27.124 -5.590 43.815 1.00 92.12 85 GLU A O 1
ATOM 693 N N . LEU A 1 86 ? -27.355 -5.927 41.606 1.00 91.50 86 LEU A N 1
ATOM 694 C CA . LEU A 1 86 ? -28.491 -6.843 41.709 1.00 91.50 86 LEU A CA 1
ATOM 695 C C . LEU A 1 86 ? -28.154 -8.064 42.567 1.00 91.50 86 LEU A C 1
ATOM 697 O O . LEU A 1 86 ? -28.978 -8.464 43.386 1.00 91.50 86 LEU A O 1
ATOM 701 N N . LYS A 1 87 ? -26.952 -8.643 42.436 1.00 90.69 87 LYS A N 1
ATOM 702 C CA . LYS A 1 87 ? -26.507 -9.771 43.276 1.00 90.69 87 LYS A CA 1
ATOM 703 C C . LYS A 1 87 ? -26.372 -9.381 44.745 1.00 90.69 87 LYS A C 1
ATOM 705 O O . LYS A 1 87 ? -26.789 -10.155 45.606 1.00 90.69 87 LYS A O 1
ATOM 710 N N . VAL A 1 88 ? -25.818 -8.203 45.034 1.00 90.62 88 VAL A N 1
ATOM 711 C CA . VAL A 1 88 ? -25.688 -7.683 46.406 1.00 90.62 88 VAL A CA 1
ATOM 712 C C . VAL A 1 88 ? -27.066 -7.444 47.022 1.00 90.62 88 VAL A C 1
ATOM 714 O O . VAL A 1 88 ? -27.312 -7.853 48.157 1.00 90.62 88 VAL A O 1
ATOM 717 N N . LEU A 1 89 ? -27.994 -6.851 46.268 1.00 89.81 89 LEU A N 1
ATOM 718 C CA . LEU A 1 89 ? -29.379 -6.667 46.700 1.00 89.81 89 LEU A CA 1
ATOM 719 C C . LEU A 1 89 ? -30.062 -8.014 46.963 1.00 89.81 89 LEU A C 1
ATOM 721 O O . LEU A 1 89 ? -30.664 -8.187 48.018 1.00 89.81 89 LEU A O 1
ATOM 725 N N . LEU A 1 90 ? -29.925 -8.990 46.062 1.00 88.56 90 LEU A N 1
ATOM 726 C CA . LEU A 1 90 ? -30.479 -10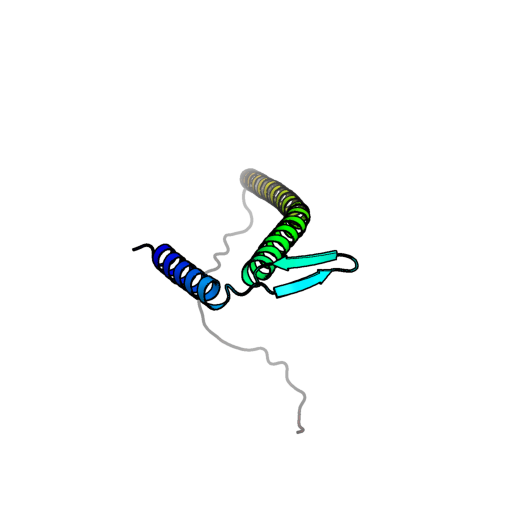.339 46.235 1.00 88.56 90 LEU A CA 1
ATOM 727 C C . LEU A 1 90 ? -29.939 -11.025 47.496 1.00 88.56 90 LEU A C 1
ATOM 729 O O . LEU A 1 90 ? -30.705 -11.665 48.213 1.00 88.56 90 LEU A O 1
ATOM 733 N N . ALA A 1 91 ? -28.643 -10.879 47.786 1.00 87.81 91 ALA A N 1
ATOM 734 C CA . ALA A 1 91 ? -28.035 -11.398 49.008 1.00 87.81 91 ALA A CA 1
ATOM 735 C C . ALA A 1 91 ? -28.631 -10.735 50.259 1.00 87.81 91 ALA A C 1
ATOM 737 O O . ALA A 1 91 ? -29.020 -11.431 51.192 1.00 87.81 91 ALA A O 1
ATOM 738 N N . LYS A 1 92 ? -28.806 -9.410 50.236 1.00 86.12 92 LYS A N 1
ATOM 739 C CA . LYS A 1 92 ? -29.418 -8.657 51.335 1.00 86.12 92 LYS A CA 1
ATOM 740 C C . LYS A 1 92 ? -30.889 -9.036 51.568 1.00 86.12 92 LYS A C 1
ATOM 742 O O . LYS A 1 92 ? -31.291 -9.267 52.702 1.00 86.12 92 LYS A O 1
ATOM 747 N N . TYR A 1 93 ? -31.680 -9.177 50.504 1.00 81.00 93 TYR A N 1
ATOM 748 C CA . TYR A 1 93 ? -33.073 -9.640 50.594 1.00 81.00 93 TYR A CA 1
ATOM 749 C C . TYR A 1 93 ? -33.179 -11.089 51.102 1.00 81.00 93 TYR A C 1
ATOM 751 O O . TYR A 1 93 ? -34.117 -11.420 51.829 1.00 81.00 93 TYR A O 1
ATOM 759 N N . ARG A 1 94 ? -32.215 -11.956 50.759 1.00 84.00 94 ARG A N 1
ATOM 760 C CA . ARG A 1 94 ? -32.120 -13.324 51.301 1.00 84.00 94 ARG A CA 1
ATOM 761 C C . ARG A 1 94 ? -31.755 -13.353 52.788 1.00 84.00 94 ARG A C 1
ATOM 763 O O . ARG A 1 94 ? -32.180 -14.274 53.473 1.00 84.00 94 ARG A O 1
ATOM 770 N N . GLU A 1 95 ? -31.007 -12.370 53.286 1.00 71.56 95 GLU A N 1
ATOM 771 C CA . GLU A 1 95 ? -30.696 -12.234 54.717 1.00 71.56 95 GLU A CA 1
ATOM 772 C C . GLU A 1 95 ? -31.864 -11.648 55.532 1.00 71.56 95 GLU A C 1
ATOM 774 O O . GLU A 1 95 ? -32.065 -12.040 56.679 1.00 71.56 95 GLU A O 1
ATOM 779 N N . GLU A 1 96 ? -32.667 -10.750 54.95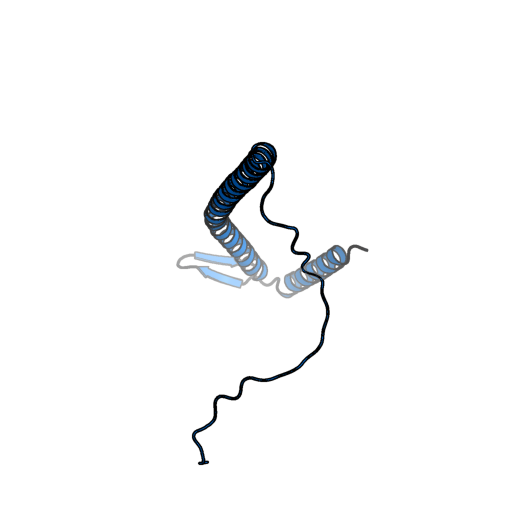1 1.00 66.69 96 GLU A N 1
ATOM 780 C CA . GLU A 1 96 ? -33.791 -10.087 55.638 1.00 66.69 96 GLU A CA 1
ATOM 781 C C . GLU A 1 96 ? -35.099 -10.914 55.662 1.00 66.69 96 GLU A C 1
ATOM 783 O O . GLU A 1 96 ? -36.044 -10.542 56.359 1.00 66.69 96 GLU A O 1
ATOM 788 N N . THR A 1 97 ? -35.163 -12.063 54.974 1.00 49.91 97 THR A N 1
ATOM 789 C CA . THR A 1 97 ? -36.362 -12.924 54.928 1.00 49.91 97 THR A CA 1
ATOM 790 C C . THR A 1 97 ? -36.088 -14.298 55.562 1.00 49.91 97 THR A C 1
ATOM 792 O O . THR A 1 97 ? -35.406 -15.120 54.948 1.00 49.91 97 THR A O 1
ATOM 795 N N . PRO A 1 98 ? -36.618 -14.623 56.759 1.00 52.91 98 PRO A N 1
ATOM 796 C CA . PRO A 1 98 ? -36.502 -15.969 57.300 1.00 52.91 98 PRO A CA 1
ATOM 797 C C . PRO A 1 98 ? -37.528 -16.892 56.620 1.00 52.91 98 PRO A C 1
ATOM 799 O O . PRO A 1 98 ? -38.729 -16.734 56.802 1.00 52.91 98 PRO A O 1
ATOM 802 N N . ALA A 1 99 ? -37.019 -17.853 55.847 1.00 57.12 99 ALA A N 1
ATOM 803 C CA . ALA A 1 99 ? -37.630 -19.134 55.471 1.00 57.12 99 ALA A CA 1
ATOM 804 C C . ALA A 1 99 ? -39.091 -19.154 54.953 1.00 57.12 99 ALA A C 1
ATOM 806 O O . ALA A 1 99 ? -40.045 -19.209 55.725 1.00 57.12 99 ALA A O 1
ATOM 807 N N . SER A 1 100 ? -39.246 -19.345 53.638 1.00 51.97 100 SER A N 1
ATOM 808 C CA . SER A 1 100 ? -40.114 -20.404 53.095 1.00 51.97 100 SER A CA 1
ATOM 809 C C . SER A 1 100 ? -39.730 -20.724 51.641 1.00 51.97 100 SER A C 1
ATOM 811 O O . SER A 1 100 ? -39.481 -19.805 50.867 1.00 51.97 100 SER A O 1
ATOM 813 N N . ALA A 1 101 ? -39.740 -22.021 51.311 1.00 43.28 101 ALA A N 1
ATOM 814 C CA . ALA A 1 101 ? -39.475 -22.674 50.018 1.00 43.28 101 ALA A CA 1
ATOM 815 C C . ALA A 1 101 ? -38.002 -23.021 49.693 1.00 43.28 101 ALA A C 1
ATOM 817 O O . ALA A 1 101 ? -37.324 -22.363 48.911 1.00 43.28 101 ALA A O 1
ATOM 818 N N . GLU A 1 102 ? -37.548 -24.071 50.383 1.00 37.69 102 GLU A N 1
ATOM 819 C CA . GLU A 1 102 ? -37.043 -25.339 49.823 1.00 37.69 102 GLU A CA 1
ATOM 820 C C . GLU A 1 102 ? -35.970 -25.331 48.719 1.00 37.69 102 GLU A C 1
ATOM 822 O O . GLU A 1 102 ? -36.114 -24.813 47.616 1.00 37.69 102 GLU A O 1
ATOM 827 N N . GLU A 1 103 ? -34.890 -26.041 49.052 1.00 46.00 103 GLU A N 1
ATOM 828 C CA . GLU A 1 103 ? -33.931 -26.625 48.129 1.00 46.00 103 GLU A CA 1
ATOM 829 C C . GLU A 1 103 ? -34.649 -27.466 47.065 1.00 46.00 103 GLU A C 1
ATOM 831 O O . GLU A 1 103 ? -35.223 -28.503 47.387 1.00 46.00 103 GLU A O 1
ATOM 836 N N . GLU A 1 104 ? -34.520 -27.106 45.789 1.00 33.28 104 GLU A N 1
ATOM 837 C CA . GLU A 1 104 ? -34.659 -28.088 44.715 1.00 33.28 104 GLU A CA 1
ATOM 838 C C . GLU A 1 104 ? -33.312 -28.249 44.011 1.00 33.28 104 GLU A C 1
ATOM 840 O O . GLU A 1 104 ? -32.867 -27.459 43.175 1.00 33.28 104 GLU A O 1
ATOM 845 N N . LYS A 1 105 ? -32.611 -29.291 44.460 1.00 34.97 105 LYS A N 1
ATOM 846 C CA . LYS A 1 105 ? -31.466 -29.906 43.800 1.00 34.97 105 LYS A CA 1
ATOM 847 C C . LYS A 1 105 ? -31.901 -30.357 42.403 1.00 34.97 105 LYS A C 1
ATOM 849 O O . LYS A 1 105 ? -32.566 -31.379 42.280 1.00 34.97 105 LYS A O 1
ATOM 854 N N . VAL A 1 106 ? -31.454 -29.679 41.349 1.00 33.56 106 VAL A N 1
ATOM 855 C CA . VAL A 1 106 ? -31.457 -30.283 40.008 1.00 33.56 106 VAL A CA 1
ATOM 856 C C . VAL A 1 106 ? -30.257 -31.226 39.941 1.00 33.56 106 VAL A C 1
ATOM 858 O O . VAL A 1 106 ? -29.135 -30.806 39.659 1.00 33.56 106 VAL A O 1
ATOM 861 N N . ASN A 1 107 ? -30.492 -32.485 40.318 1.00 29.20 107 ASN A N 1
ATOM 862 C CA . ASN A 1 107 ? -29.578 -33.593 40.079 1.00 29.20 107 ASN A CA 1
ATOM 863 C C . ASN A 1 107 ? -29.921 -34.262 38.745 1.00 29.20 107 ASN A C 1
ATOM 865 O O . ASN A 1 107 ? -31.072 -34.580 38.457 1.00 29.20 107 ASN A O 1
ATOM 869 N N . GLU A 1 108 ? -28.871 -34.469 37.975 1.00 42.72 108 GLU A N 1
ATOM 870 C CA . GLU A 1 108 ? -28.775 -35.201 36.725 1.00 42.72 108 GLU A CA 1
ATOM 871 C C . GLU A 1 108 ? -28.985 -36.708 36.990 1.00 42.72 108 GLU A C 1
ATOM 873 O O . GLU A 1 108 ? -28.251 -37.293 37.785 1.00 42.72 108 GLU A O 1
ATOM 878 N N . ASN A 1 109 ? -30.016 -37.321 36.388 1.00 28.12 109 ASN A N 1
ATOM 879 C CA . ASN A 1 109 ? -30.004 -38.698 35.863 1.00 28.12 109 ASN A CA 1
ATOM 880 C C . ASN A 1 109 ? -31.366 -39.097 35.263 1.00 28.12 109 ASN A C 1
ATOM 882 O O . ASN A 1 109 ? -32.369 -39.147 35.965 1.00 28.12 109 ASN A O 1
ATOM 886 N N . ASP A 1 110 ? -31.324 -39.364 33.956 1.00 31.77 110 ASP A N 1
ATOM 887 C CA . ASP A 1 110 ? -31.659 -40.627 33.278 1.00 31.77 110 ASP A CA 1
ATOM 888 C C . ASP A 1 110 ? -32.962 -41.399 33.592 1.00 31.77 110 ASP A C 1
ATOM 890 O O . ASP A 1 110 ? -33.403 -41.538 34.728 1.00 31.77 110 ASP A O 1
ATOM 894 N N . SER A 1 111 ? -33.454 -42.043 32.527 1.00 31.91 111 SER A N 1
ATOM 895 C CA . SER A 1 111 ? -34.542 -43.027 32.392 1.00 31.91 111 SER A CA 1
ATOM 896 C C . SER A 1 111 ? -35.984 -42.521 32.193 1.00 31.91 111 SER A C 1
ATOM 898 O O . SER A 1 111 ? -36.744 -42.246 33.112 1.00 31.91 111 SER A O 1
ATOM 900 N N . THR A 1 112 ? -36.326 -42.406 30.904 1.00 35.06 112 THR A N 1
ATOM 901 C CA . THR A 1 112 ? -37.376 -43.186 30.208 1.00 35.06 112 THR A CA 1
ATOM 902 C C . THR A 1 112 ? -38.557 -43.730 31.021 1.00 35.06 112 THR A C 1
ATOM 904 O O . THR A 1 112 ? -38.367 -44.623 31.834 1.00 35.06 112 THR A O 1
ATOM 907 N N . GLU A 1 113 ? -39.764 -43.290 30.654 1.00 30.66 113 GLU A N 1
ATOM 908 C CA . GLU A 1 113 ? -40.994 -44.069 30.365 1.00 30.66 113 GLU A CA 1
ATOM 909 C C . GLU A 1 113 ? -42.182 -43.109 30.535 1.00 30.66 113 GLU A C 1
ATOM 911 O O . GLU A 1 113 ? -42.481 -42.623 31.618 1.00 30.66 113 GLU A O 1
ATOM 916 N N . ASP A 1 114 ? -42.670 -42.527 29.446 1.00 31.64 114 ASP A N 1
ATOM 917 C CA . ASP A 1 114 ? -43.688 -43.110 28.567 1.00 31.64 114 ASP A CA 1
ATOM 918 C C . ASP A 1 114 ? -45.054 -43.209 29.255 1.00 31.64 114 ASP A C 1
ATOM 920 O O . ASP A 1 114 ? -45.285 -44.066 30.103 1.00 31.64 114 ASP A O 1
ATOM 924 N N . SER A 1 115 ? -45.942 -42.278 28.900 1.00 32.19 115 SER A N 1
ATOM 925 C CA . SER A 1 115 ? -47.366 -42.506 28.618 1.00 32.19 115 SER A CA 1
ATOM 926 C C . SER A 1 115 ? -48.134 -41.185 28.691 1.00 32.19 115 SER A C 1
ATOM 928 O O . SER A 1 115 ? -48.512 -40.699 29.751 1.00 32.19 115 SER A O 1
ATOM 930 N N . ASN A 1 116 ? -48.425 -40.611 27.526 1.00 31.72 116 ASN A N 1
ATOM 931 C CA . ASN A 1 116 ? -49.755 -40.052 27.325 1.00 31.72 116 ASN A CA 1
ATOM 932 C C . ASN A 1 116 ? -50.154 -40.197 25.861 1.00 31.72 116 ASN A C 1
ATOM 934 O O . ASN A 1 116 ? -49.896 -39.357 25.002 1.00 31.72 116 ASN A O 1
ATOM 938 N N . THR A 1 117 ? -50.796 -41.336 25.631 1.00 32.06 117 THR A N 1
ATOM 939 C CA . THR A 1 117 ? -51.823 -41.552 24.627 1.00 32.06 117 THR A CA 1
ATOM 940 C C . THR A 1 117 ? -52.851 -40.424 24.680 1.00 32.06 117 THR A C 1
ATOM 942 O O . THR A 1 117 ? -53.647 -40.341 25.611 1.00 32.06 117 THR A O 1
ATOM 945 N N . SER A 1 118 ? -52.877 -39.620 23.624 1.00 40.03 118 SER A N 1
ATOM 946 C CA . SER A 1 118 ? -54.126 -39.120 23.057 1.00 40.03 118 SER A CA 1
ATOM 947 C C . SER A 1 118 ? -54.243 -39.757 21.677 1.00 40.03 118 SER A C 1
ATOM 949 O O . SER A 1 118 ? -53.534 -39.380 20.745 1.00 40.03 118 SER A O 1
ATOM 951 N N . GLU A 1 119 ? -55.082 -40.787 21.602 1.00 37.88 119 GLU A N 1
ATOM 952 C CA . GLU A 1 119 ? -55.594 -41.398 20.375 1.00 37.88 119 GLU A CA 1
ATOM 953 C C . GLU A 1 119 ? -56.070 -40.313 19.391 1.00 37.88 119 GLU A C 1
ATOM 955 O O . GLU A 1 119 ? -56.731 -39.355 19.779 1.00 37.88 119 GLU A O 1
ATOM 960 N N . GLN A 1 120 ? -55.535 -40.323 18.170 1.00 36.25 120 GLN A N 1
ATOM 961 C CA . GLN A 1 120 ? -56.120 -40.921 16.955 1.00 36.25 120 GLN A CA 1
ATOM 962 C C . GLN A 1 120 ? -56.895 -39.901 16.116 1.00 36.25 120 GLN A C 1
ATOM 964 O O . GLN A 1 120 ? -57.965 -39.454 16.496 1.00 36.25 120 GLN A O 1
ATOM 969 N N . GLU A 1 121 ? -56.361 -39.623 14.930 1.00 44.12 121 GLU A N 1
ATOM 970 C CA . GLU A 1 121 ? -56.974 -39.948 13.631 1.00 44.12 121 GLU A CA 1
ATOM 971 C C . GLU A 1 121 ? -55.807 -39.929 12.622 1.00 44.12 121 GLU A C 1
ATOM 973 O O . GLU A 1 121 ? -55.109 -38.929 12.490 1.00 44.12 121 GLU A O 1
ATOM 978 N N . LEU A 1 122 ? -55.298 -41.098 12.201 1.00 39.22 122 LEU A N 1
ATOM 979 C CA . LEU A 1 122 ? -55.636 -41.765 10.930 1.00 39.22 122 LEU A CA 1
ATOM 980 C C . LEU A 1 122 ? -55.625 -40.803 9.730 1.00 39.22 122 LEU A C 1
ATOM 982 O O . LEU A 1 122 ? -56.318 -39.801 9.747 1.00 39.22 122 LEU A O 1
ATOM 986 N N . LYS A 1 123 ? -54.997 -41.075 8.591 1.00 36.28 123 LYS A N 1
ATOM 987 C CA . LYS A 1 123 ? -54.145 -42.138 8.033 1.00 36.28 123 LYS A CA 1
ATOM 988 C C . LYS A 1 123 ? -53.880 -41.671 6.587 1.00 36.28 123 LYS A C 1
ATOM 990 O O . LYS A 1 123 ? -54.743 -40.986 6.056 1.00 36.28 123 LYS A O 1
ATOM 995 N N . GLU A 1 124 ? -52.762 -42.120 6.004 1.00 38.12 124 GLU A N 1
ATOM 996 C CA . GLU A 1 124 ? -52.591 -42.451 4.566 1.00 38.12 124 GLU A CA 1
ATOM 997 C C . GLU A 1 124 ? -52.935 -41.328 3.564 1.00 38.12 124 GLU A C 1
ATOM 999 O O . GLU A 1 124 ? -54.052 -40.851 3.466 1.00 38.12 124 GLU A O 1
ATOM 1004 N N . GLU A 1 125 ? -51.994 -40.776 2.816 1.00 37.59 125 GLU A N 1
ATOM 1005 C CA . GLU A 1 125 ? -51.310 -41.302 1.618 1.00 37.59 125 GLU A CA 1
ATOM 1006 C C . GLU A 1 125 ? -50.351 -40.141 1.234 1.00 37.59 125 GLU A C 1
ATOM 1008 O O . GLU A 1 125 ? -50.681 -38.981 1.483 1.00 37.59 125 GLU A O 1
ATOM 1013 N N . GLU A 1 126 ? -49.147 -40.261 0.689 1.00 42.31 126 GLU A N 1
ATOM 1014 C CA . GLU A 1 126 ? -48.446 -41.259 -0.120 1.00 42.31 126 GLU A CA 1
ATOM 1015 C C . GLU A 1 126 ? -46.950 -40.869 -0.099 1.00 42.31 126 GLU A C 1
ATOM 1017 O O . GLU A 1 126 ? -46.663 -39.645 -0.033 1.00 42.31 126 GLU A O 1
#

Radius of gyration: 36.2 Å; chains: 1; bounding box: 75×60×81 Å